Protein AF-A0A660ZSB4-F1 (afdb_monomer)

Radius of gyration: 19.12 Å; Cα contacts (8 Å, |Δi|>4): 53; chains: 1; bounding box: 42×26×50 Å

Solvent-accessible surface area (backbone atoms only — not comparable to full-atom values): 6232 Å² total; per-residue (Å²): 116,67,68,62,57,52,51,50,55,51,50,54,53,48,64,58,41,56,82,56,60,60,57,75,52,47,63,57,65,60,63,50,70,82,49,80,56,70,52,33,76,74,63,33,69,72,50,31,53,54,50,51,52,50,53,50,50,52,51,52,52,53,48,50,50,37,51,54,38,55,73,56,49,59,90,67,44,76,65,90,60,72,87,57,84,69,46,88,58,83,77,60,53,71,64,39,57,80,37,93,77,66,118

Structure (mmCIF, N/CA/C/O backbone):
data_AF-A0A660ZSB4-F1
#
_entry.id   AF-A0A660ZSB4-F1
#
loop_
_atom_site.group_PDB
_atom_site.id
_atom_site.type_symbol
_atom_site.label_atom_id
_atom_site.label_alt_id
_atom_site.label_comp_id
_atom_site.label_asym_id
_atom_site.label_entity_id
_atom_site.label_seq_id
_atom_site.pdbx_PDB_ins_code
_atom_site.Cartn_x
_atom_site.Cartn_y
_atom_site.Cartn_z
_atom_site.occ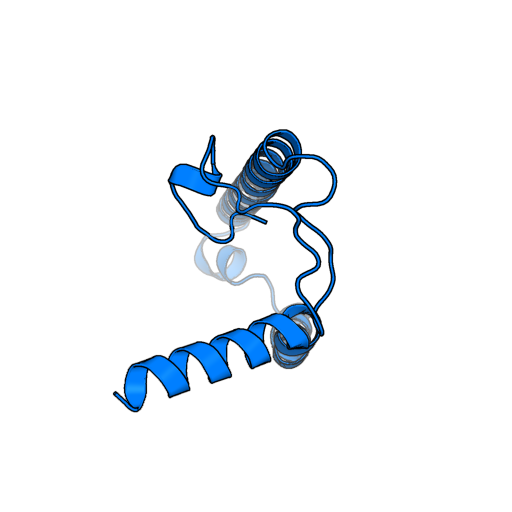upancy
_atom_site.B_iso_or_equiv
_atom_site.auth_seq_id
_atom_site.auth_comp_id
_atom_site.auth_asym_id
_atom_site.auth_atom_id
_atom_site.pdbx_PDB_model_num
ATOM 1 N N . MET A 1 1 ? -1.352 -19.547 26.349 1.00 59.28 1 MET A N 1
ATOM 2 C CA . MET A 1 1 ? -2.072 -18.252 26.340 1.00 59.28 1 MET A CA 1
ATOM 3 C C . MET A 1 1 ? -1.187 -17.053 25.981 1.00 59.28 1 MET A C 1
ATOM 5 O O . MET A 1 1 ? -1.644 -16.250 25.186 1.00 59.28 1 MET A O 1
ATOM 9 N N . LYS A 1 2 ? 0.090 -16.997 26.397 1.00 83.06 2 LYS A N 1
ATOM 10 C CA . LYS A 1 2 ? 1.015 -15.870 26.124 1.00 83.06 2 LYS A CA 1
ATOM 11 C C . LYS A 1 2 ? 1.123 -15.399 24.661 1.00 83.06 2 LYS A C 1
ATOM 13 O O . LYS A 1 2 ? 1.029 -14.211 24.398 1.00 83.06 2 LYS A O 1
ATOM 18 N N . LEU A 1 3 ? 1.227 -16.318 23.694 1.00 89.19 3 LEU A N 1
ATOM 19 C CA . LEU A 1 3 ? 1.470 -15.945 22.290 1.00 89.19 3 LEU A CA 1
ATOM 20 C C . LEU A 1 3 ? 0.347 -15.085 21.675 1.00 89.19 3 LEU A C 1
ATOM 22 O O . LEU A 1 3 ? 0.607 -14.205 20.861 1.00 89.19 3 LEU A O 1
ATOM 26 N N . ARG A 1 4 ? -0.914 -15.343 22.054 1.00 90.50 4 ARG A N 1
ATOM 27 C CA . ARG A 1 4 ? -2.069 -14.593 21.536 1.00 90.50 4 ARG A CA 1
ATOM 28 C C . ARG A 1 4 ? -2.086 -13.168 22.084 1.00 90.50 4 ARG A C 1
ATOM 30 O O . ARG A 1 4 ? -2.371 -12.239 21.341 1.00 90.50 4 ARG A O 1
ATOM 37 N N . GLU A 1 5 ? -1.780 -13.014 23.367 1.00 88.94 5 GLU A N 1
ATOM 38 C CA . GLU A 1 5 ? -1.671 -11.712 24.032 1.00 88.94 5 GLU A CA 1
ATOM 39 C C . GLU A 1 5 ? -0.501 -10.905 23.457 1.00 88.94 5 GLU A C 1
ATOM 4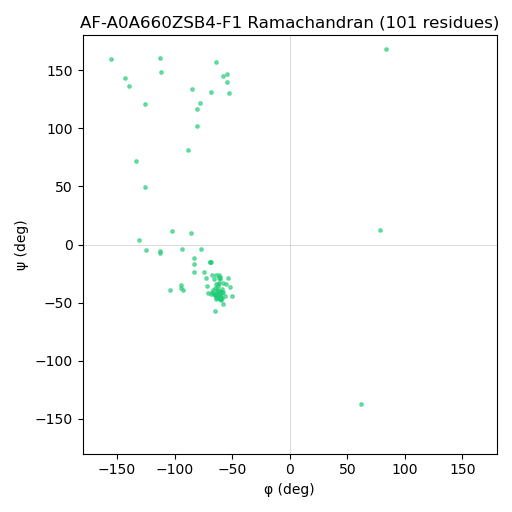1 O O . GLU A 1 5 ? -0.666 -9.727 23.141 1.00 88.94 5 GLU A O 1
ATOM 46 N N . ASP A 1 6 ? 0.643 -11.557 23.226 1.00 91.00 6 ASP A N 1
ATOM 47 C CA . ASP A 1 6 ? 1.821 -10.934 22.620 1.00 91.00 6 ASP A CA 1
ATOM 48 C C . ASP A 1 6 ? 1.542 -10.449 21.191 1.00 91.00 6 ASP A C 1
ATOM 50 O O . ASP A 1 6 ? 1.870 -9.310 20.855 1.00 91.00 6 ASP A O 1
ATOM 54 N N . LEU A 1 7 ? 0.883 -11.268 20.363 1.00 90.69 7 LEU A N 1
ATOM 55 C CA . LEU A 1 7 ? 0.481 -10.881 19.007 1.00 90.69 7 LEU A CA 1
ATOM 56 C C . LEU A 1 7 ? -0.487 -9.692 19.011 1.00 90.69 7 LEU A C 1
ATOM 58 O O . LEU A 1 7 ? -0.305 -8.759 18.229 1.00 90.69 7 LEU A O 1
ATOM 62 N N . SER A 1 8 ? -1.481 -9.688 19.904 1.00 87.56 8 SER A N 1
ATOM 63 C CA . SER A 1 8 ? -2.404 -8.555 20.048 1.00 87.56 8 SER A CA 1
ATOM 64 C C . SER A 1 8 ? -1.662 -7.276 20.442 1.00 87.56 8 SER A C 1
ATOM 66 O O . SER A 1 8 ? -1.839 -6.238 19.806 1.00 87.56 8 SER A O 1
ATOM 68 N N . ARG A 1 9 ? -0.764 -7.356 21.433 1.00 88.69 9 ARG A N 1
ATOM 69 C CA . ARG A 1 9 ? 0.023 -6.211 21.912 1.00 88.69 9 ARG A CA 1
ATOM 70 C C . ARG A 1 9 ? 0.950 -5.650 20.830 1.00 88.69 9 ARG A C 1
ATOM 72 O O . ARG A 1 9 ? 1.069 -4.433 20.691 1.00 88.69 9 ARG A O 1
ATOM 79 N N . GLN A 1 10 ? 1.594 -6.520 20.052 1.00 90.88 10 GLN A N 1
ATOM 80 C CA . GLN A 1 10 ? 2.422 -6.114 18.913 1.00 90.88 10 GLN A CA 1
ATOM 81 C C . GLN A 1 10 ? 1.578 -5.463 17.811 1.00 90.88 10 GLN A C 1
ATOM 83 O O . GLN A 1 10 ? 1.964 -4.421 17.281 1.00 90.88 10 GLN A O 1
ATOM 88 N N . GLY A 1 11 ? 0.407 -6.029 17.509 1.00 87.81 11 GLY A N 1
ATOM 89 C CA . GLY A 1 11 ? -0.534 -5.477 16.536 1.00 87.81 11 GLY A CA 1
ATOM 90 C C . GLY A 1 11 ? -1.021 -4.077 16.911 1.00 87.81 11 GLY A C 1
ATOM 91 O O . GLY A 1 11 ? -0.997 -3.175 16.075 1.00 87.81 11 GLY A O 1
ATOM 92 N N . GLU A 1 12 ? -1.388 -3.854 18.174 1.00 86.06 12 GLU A N 1
ATOM 93 C CA . GLU A 1 12 ? -1.788 -2.531 18.677 1.00 86.06 12 GLU A CA 1
ATOM 94 C C . GLU A 1 12 ? -0.660 -1.501 18.559 1.00 86.06 12 GLU A C 1
ATOM 96 O O . GLU A 1 12 ? -0.884 -0.362 18.133 1.00 86.06 12 GLU A O 1
ATOM 101 N N . TRP A 1 13 ? 0.569 -1.899 18.901 1.00 89.81 13 TRP A N 1
ATOM 102 C CA . TRP A 1 13 ? 1.734 -1.032 18.770 1.00 89.81 13 TRP A CA 1
ATOM 103 C C . TRP A 1 13 ? 2.008 -0.667 17.306 1.00 89.81 13 TRP A C 1
ATOM 105 O O . TRP A 1 13 ? 2.212 0.514 17.001 1.00 89.81 13 TRP A O 1
ATOM 115 N N . LEU A 1 14 ? 1.950 -1.651 16.402 1.00 88.94 14 LEU A N 1
ATOM 116 C CA . LEU A 1 14 ? 2.141 -1.460 14.966 1.00 88.94 14 LEU A CA 1
ATOM 117 C C . LEU A 1 14 ? 1.059 -0.541 14.389 1.00 88.94 14 LEU A C 1
ATOM 119 O O . LEU A 1 14 ? 1.366 0.408 13.670 1.00 88.94 14 LEU A O 1
ATOM 123 N N . PHE A 1 15 ? -0.203 -0.758 14.766 1.00 83.88 15 PHE A N 1
ATOM 124 C CA . PHE A 1 15 ? -1.324 0.065 14.324 1.00 83.88 15 PHE A CA 1
ATOM 125 C C . PHE A 1 15 ? -1.181 1.522 14.778 1.00 83.88 15 PHE A C 1
ATOM 127 O O . PHE A 1 15 ? -1.457 2.446 14.006 1.00 83.88 15 PHE A O 1
ATOM 134 N N . ARG A 1 16 ? -0.707 1.749 16.009 1.00 85.75 16 ARG A N 1
ATOM 135 C CA . ARG A 1 16 ? -0.464 3.093 16.550 1.00 85.75 16 ARG A CA 1
ATOM 136 C C . ARG A 1 16 ? 0.648 3.833 15.801 1.00 85.75 16 ARG A C 1
ATOM 138 O O . ARG A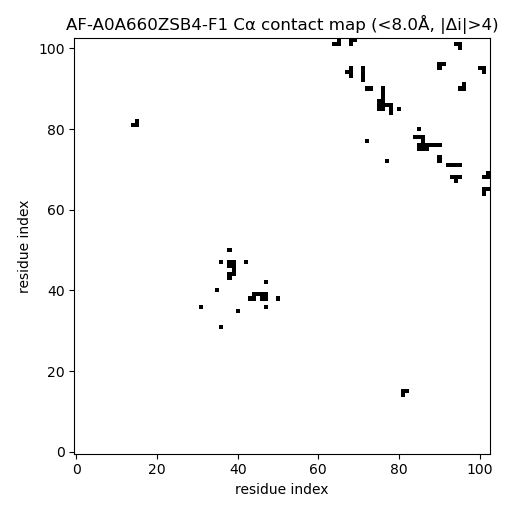 1 16 ? 0.509 5.033 15.579 1.00 85.75 16 ARG A O 1
ATOM 145 N N . HIS A 1 17 ? 1.703 3.134 15.385 1.00 89.81 17 HIS A N 1
ATOM 146 C CA . HIS A 1 17 ? 2.875 3.727 14.725 1.00 89.81 17 HIS A CA 1
ATOM 147 C C . HIS A 1 17 ? 2.901 3.530 13.202 1.00 89.81 17 HIS A C 1
ATOM 149 O O . HIS A 1 17 ? 3.912 3.825 12.564 1.00 89.81 17 HIS A O 1
ATOM 155 N N . ARG A 1 18 ? 1.790 3.081 12.601 1.00 86.25 18 ARG A N 1
ATOM 156 C CA . ARG A 1 18 ? 1.698 2.698 11.180 1.00 86.25 18 ARG A CA 1
ATOM 157 C C . ARG A 1 18 ? 2.178 3.761 10.189 1.00 86.25 18 ARG A C 1
ATOM 159 O O . ARG A 1 18 ? 2.656 3.403 9.125 1.00 86.25 18 ARG A O 1
ATOM 166 N N . SER A 1 19 ? 2.074 5.048 10.529 1.00 87.94 19 SER A N 1
ATOM 167 C CA . SER A 1 19 ? 2.539 6.145 9.666 1.00 87.94 19 SER A CA 1
ATOM 168 C C . SER A 1 19 ? 4.038 6.433 9.793 1.00 87.94 19 SER A C 1
ATOM 170 O O . SER A 1 19 ? 4.623 7.000 8.879 1.00 87.94 19 SER A O 1
ATOM 172 N N . TYR A 1 20 ? 4.661 6.068 10.917 1.00 90.69 20 TYR A N 1
ATOM 173 C CA . TYR A 1 20 ? 6.067 6.370 11.203 1.00 90.69 20 TYR A CA 1
ATOM 174 C C . TYR A 1 20 ? 6.996 5.227 10.809 1.00 90.69 20 TYR A C 1
ATOM 176 O O . TYR A 1 20 ? 8.101 5.470 10.339 1.00 90.69 20 TYR A O 1
ATOM 184 N N . LEU A 1 21 ? 6.549 3.979 10.962 1.00 89.00 21 LEU A N 1
ATOM 185 C CA . LEU A 1 21 ? 7.362 2.808 10.629 1.00 89.00 21 LEU A CA 1
ATOM 186 C C . LEU A 1 21 ? 7.821 2.773 9.163 1.00 89.00 21 LEU A C 1
ATOM 188 O O . LEU A 1 21 ? 9.001 2.505 8.940 1.00 89.00 21 LEU A O 1
ATOM 192 N N . PRO A 1 22 ? 6.980 3.119 8.167 1.00 89.56 22 PRO A N 1
ATOM 193 C CA . PRO A 1 22 ? 7.433 3.204 6.783 1.00 89.56 22 PRO A CA 1
ATOM 194 C C . PRO A 1 22 ? 8.526 4.257 6.555 1.00 89.56 22 PRO A C 1
ATOM 196 O O . PRO A 1 22 ? 9.331 4.098 5.645 1.00 89.56 22 PRO A O 1
ATOM 199 N N . LEU A 1 23 ? 8.610 5.309 7.381 1.00 92.94 23 LEU A N 1
ATOM 200 C CA . LEU A 1 23 ? 9.624 6.361 7.222 1.00 92.94 23 LEU A CA 1
ATOM 201 C C . LEU A 1 23 ? 11.042 5.853 7.495 1.00 92.94 23 LEU A C 1
ATOM 203 O O . LEU A 1 23 ? 11.991 6.376 6.921 1.00 92.94 23 LEU A O 1
ATOM 207 N N . ILE A 1 24 ? 11.194 4.807 8.313 1.00 93.62 24 ILE A N 1
ATOM 208 C CA . ILE A 1 24 ? 12.493 4.152 8.536 1.00 93.62 24 ILE A CA 1
ATOM 209 C C . ILE A 1 24 ? 13.035 3.568 7.223 1.00 93.62 24 ILE A C 1
ATOM 211 O O . ILE A 1 24 ? 14.245 3.509 7.027 1.00 93.62 24 ILE A O 1
ATOM 215 N N . LEU A 1 25 ? 12.147 3.182 6.302 1.00 91.25 25 LEU A N 1
ATOM 216 C CA . LEU A 1 25 ? 12.515 2.642 4.995 1.00 91.25 25 LEU A CA 1
ATOM 217 C C . LEU A 1 25 ? 12.814 3.732 3.960 1.00 91.25 25 LEU A C 1
ATOM 219 O O . LEU A 1 25 ? 13.361 3.407 2.914 1.00 91.25 25 LEU A O 1
ATOM 223 N N . LEU A 1 26 ? 12.507 5.005 4.236 1.00 92.56 26 LEU A N 1
ATOM 224 C CA . LEU A 1 26 ? 12.669 6.123 3.297 1.00 92.56 26 LEU A CA 1
ATOM 225 C C . LEU A 1 26 ? 14.091 6.290 2.716 1.00 92.56 26 LEU A C 1
ATOM 227 O O . LEU A 1 26 ? 14.199 6.653 1.544 1.00 92.56 26 LEU A O 1
ATOM 231 N N . PRO A 1 27 ? 15.191 6.005 3.443 1.00 93.75 27 PRO A N 1
ATOM 232 C CA . PRO A 1 27 ? 16.531 6.080 2.862 1.00 93.75 27 PRO A CA 1
ATOM 233 C C . PRO A 1 27 ? 16.744 5.139 1.669 1.00 93.75 27 PRO A C 1
ATOM 235 O O . PRO A 1 27 ? 17.536 5.459 0.788 1.00 93.75 27 PRO A O 1
ATOM 238 N N . VAL A 1 28 ? 16.029 4.008 1.606 1.00 90.75 28 VAL A N 1
ATOM 239 C CA . VAL A 1 28 ? 16.166 3.008 0.534 1.00 90.75 28 VAL A CA 1
ATOM 240 C C . VAL A 1 28 ? 15.744 3.563 -0.835 1.00 90.75 28 VAL A C 1
ATOM 242 O O . VAL A 1 28 ? 16.585 3.580 -1.736 1.00 90.75 28 VAL A O 1
ATOM 245 N N . PRO A 1 29 ? 14.507 4.067 -1.036 1.00 87.75 29 PRO A N 1
ATOM 246 C CA . PRO A 1 29 ? 14.127 4.668 -2.309 1.00 87.75 29 PRO A CA 1
ATOM 247 C C . PRO A 1 29 ? 14.942 5.926 -2.620 1.00 87.75 29 PRO A C 1
ATOM 249 O O . PRO A 1 29 ? 15.273 6.135 -3.780 1.00 87.75 29 PRO A O 1
ATOM 252 N N . ILE A 1 30 ? 15.337 6.725 -1.617 1.00 91.00 30 ILE A N 1
ATOM 253 C CA . ILE A 1 30 ? 16.197 7.902 -1.839 1.00 91.00 30 ILE A CA 1
ATOM 254 C C . ILE A 1 30 ? 17.558 7.489 -2.412 1.00 91.00 30 ILE A C 1
ATOM 256 O O . ILE A 1 30 ? 18.031 8.096 -3.371 1.00 91.00 30 ILE A O 1
ATOM 260 N N . ALA A 1 31 ? 18.187 6.456 -1.846 1.00 90.00 31 ALA A N 1
ATOM 261 C CA . ALA A 1 31 ? 19.452 5.934 -2.353 1.00 90.00 31 ALA A CA 1
ATOM 262 C C . ALA A 1 31 ? 19.310 5.389 -3.784 1.00 90.00 31 ALA A C 1
ATOM 264 O O . ALA A 1 31 ? 20.217 5.559 -4.596 1.00 90.00 31 ALA A O 1
ATOM 265 N N . SER A 1 32 ? 18.151 4.806 -4.104 1.00 85.88 32 SER A N 1
ATOM 266 C CA . SER A 1 32 ? 17.846 4.269 -5.431 1.00 85.88 32 SER A CA 1
ATOM 267 C C . SER A 1 32 ? 17.685 5.333 -6.524 1.00 85.88 32 SER A C 1
ATOM 269 O O . SER A 1 32 ? 17.737 4.968 -7.691 1.00 85.88 32 SER A O 1
ATOM 271 N N . LEU A 1 33 ? 17.516 6.622 -6.197 1.00 85.31 33 LEU A N 1
ATOM 272 C CA . LEU A 1 33 ? 17.344 7.690 -7.201 1.00 85.31 33 LEU A CA 1
ATOM 273 C C . LEU A 1 33 ? 18.609 7.983 -8.023 1.00 85.31 33 LEU A C 1
ATOM 275 O O . LEU A 1 33 ? 18.537 8.696 -9.020 1.00 85.31 33 LEU A O 1
ATOM 279 N N . ARG A 1 34 ? 19.779 7.507 -7.580 1.00 84.69 34 ARG A N 1
ATOM 280 C CA . ARG A 1 34 ? 21.064 7.752 -8.259 1.00 84.69 34 ARG A CA 1
ATOM 281 C C . ARG A 1 34 ? 21.343 6.791 -9.410 1.00 84.69 34 ARG A C 1
ATOM 283 O O . ARG A 1 34 ? 22.225 7.070 -10.213 1.00 84.69 34 ARG A O 1
ATOM 290 N N . GLU A 1 35 ? 20.625 5.678 -9.459 1.00 80.19 35 GLU A N 1
ATOM 291 C CA . GLU A 1 35 ? 20.811 4.616 -10.441 1.00 80.19 35 GLU A CA 1
ATOM 292 C C . GLU A 1 35 ? 19.598 4.570 -11.377 1.00 80.19 35 GLU A C 1
ATOM 294 O O . GLU A 1 35 ? 18.481 4.857 -10.931 1.00 80.19 35 GLU A O 1
ATOM 299 N N . PRO A 1 36 ? 19.778 4.186 -12.654 1.00 73.12 36 PRO A N 1
ATOM 300 C CA . PRO A 1 36 ? 18.643 3.889 -13.514 1.00 73.12 36 PRO A CA 1
ATOM 301 C C . PRO A 1 36 ? 17.799 2.770 -12.882 1.00 73.12 36 PRO A C 1
ATOM 303 O O . PRO A 1 36 ? 18.359 1.858 -12.250 1.00 73.12 36 PRO A O 1
ATOM 306 N N . PRO A 1 37 ? 16.463 2.803 -13.026 1.00 78.81 37 PRO A N 1
ATOM 307 C CA . PRO A 1 37 ? 15.592 1.817 -12.410 1.00 78.81 37 PRO A CA 1
ATOM 308 C C . PRO A 1 37 ? 15.998 0.393 -12.789 1.00 78.81 37 PRO A C 1
ATOM 310 O O . PRO A 1 37 ? 16.352 0.090 -13.929 1.00 78.81 37 PRO A O 1
ATOM 313 N N . PHE A 1 38 ? 15.939 -0.516 -11.813 1.00 80.56 38 PHE A N 1
ATOM 314 C CA . PHE A 1 38 ? 16.389 -1.902 -11.981 1.00 80.56 38 PHE A CA 1
ATOM 315 C C . PHE A 1 38 ? 15.774 -2.587 -13.214 1.00 80.56 38 PHE A C 1
ATOM 317 O O . PHE A 1 38 ? 16.448 -3.353 -13.902 1.00 80.56 38 PHE A O 1
ATOM 324 N N . VAL A 1 39 ? 14.504 -2.284 -13.501 1.00 78.00 39 VAL A N 1
ATOM 325 C CA . VAL A 1 39 ? 13.765 -2.836 -14.643 1.00 78.00 39 VAL A CA 1
ATOM 326 C C . VAL A 1 39 ? 14.320 -2.316 -15.969 1.00 78.00 39 VAL A C 1
ATOM 328 O O . VAL A 1 39 ? 14.529 -3.118 -16.877 1.00 78.00 39 VAL A O 1
ATOM 331 N N . GLU A 1 40 ? 14.630 -1.022 -16.066 1.00 82.00 40 GLU A N 1
ATOM 332 C CA . GLU A 1 40 ? 15.283 -0.441 -17.243 1.00 82.00 40 GLU A CA 1
ATOM 333 C C . GLU A 1 40 ? 16.638 -1.108 -17.488 1.00 82.00 40 GLU A C 1
ATOM 335 O O . GLU A 1 40 ? 16.923 -1.575 -18.592 1.00 82.00 40 GLU A O 1
ATOM 340 N N . ARG A 1 41 ? 17.447 -1.235 -16.429 1.00 77.69 41 ARG A N 1
ATOM 341 C CA . ARG A 1 41 ? 18.793 -1.816 -16.505 1.00 77.69 41 ARG A CA 1
ATOM 342 C C . ARG A 1 41 ? 18.792 -3.277 -16.965 1.00 77.69 41 ARG A C 1
ATOM 344 O O . ARG A 1 41 ? 19.753 -3.705 -17.599 1.00 77.69 41 ARG A O 1
ATOM 351 N N . LEU A 1 42 ? 17.759 -4.050 -16.623 1.00 81.81 42 LEU A N 1
ATOM 352 C CA . LEU A 1 42 ? 17.690 -5.484 -16.920 1.00 81.81 42 LEU A CA 1
ATOM 353 C C . LEU A 1 42 ? 16.947 -5.803 -18.225 1.00 81.81 42 LEU A C 1
ATOM 355 O O . LEU A 1 42 ? 17.327 -6.737 -18.927 1.00 81.81 42 LEU A O 1
ATOM 359 N N . LEU A 1 43 ? 15.876 -5.067 -18.529 1.00 82.88 43 LEU A N 1
ATOM 360 C CA . LEU A 1 43 ? 14.903 -5.417 -19.574 1.00 82.88 43 LEU A CA 1
ATOM 361 C C . LEU A 1 43 ? 14.697 -4.302 -20.616 1.00 82.88 43 LEU A C 1
ATOM 363 O O . LEU A 1 43 ? 13.995 -4.511 -21.607 1.00 82.88 43 LEU A O 1
ATOM 367 N N . GLY A 1 44 ? 15.318 -3.137 -20.420 1.00 85.00 44 GLY A N 1
ATOM 368 C CA . GLY A 1 44 ? 15.230 -1.979 -21.305 1.00 85.00 44 GLY A CA 1
ATOM 369 C C . GLY A 1 44 ? 14.002 -1.091 -21.072 1.00 85.00 44 GLY A C 1
ATOM 370 O O . GLY A 1 44 ? 13.029 -1.461 -20.412 1.00 85.00 44 GLY A O 1
ATOM 371 N N . VAL A 1 45 ? 14.035 0.094 -21.688 1.00 80.62 45 VAL A N 1
ATOM 372 C CA . VAL A 1 45 ? 13.063 1.195 -21.503 1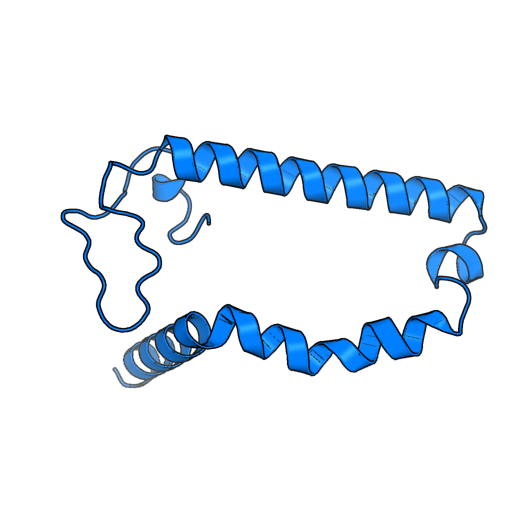.00 80.62 45 VAL A CA 1
ATOM 373 C C . VAL A 1 45 ? 11.611 0.795 -21.817 1.00 80.62 45 VAL A C 1
ATOM 375 O O . VAL A 1 45 ? 10.663 1.290 -21.211 1.00 80.62 45 VAL A O 1
ATOM 378 N N . GLY A 1 46 ? 11.395 -0.111 -22.778 1.00 82.88 46 GLY A N 1
ATOM 379 C CA . GLY A 1 46 ? 10.047 -0.574 -23.132 1.00 82.88 46 GLY A CA 1
ATOM 380 C C . GLY A 1 46 ? 9.385 -1.401 -22.024 1.00 82.88 46 GLY A C 1
ATOM 381 O O . GLY A 1 46 ? 8.202 -1.219 -21.738 1.00 82.88 46 GLY A O 1
ATOM 382 N N . ALA A 1 47 ? 10.155 -2.281 -21.379 1.00 85.44 47 ALA A N 1
ATOM 383 C CA . ALA A 1 47 ? 9.678 -3.115 -20.281 1.00 85.44 47 ALA A CA 1
ATOM 384 C C . ALA A 1 47 ? 9.444 -2.296 -19.005 1.00 85.44 47 ALA A C 1
ATOM 386 O O . ALA A 1 47 ? 8.477 -2.543 -18.287 1.00 85.44 47 ALA A O 1
ATOM 387 N N . GLU A 1 48 ? 10.280 -1.286 -18.762 1.00 87.06 48 GLU A N 1
ATOM 388 C CA . GLU A 1 48 ? 10.104 -0.330 -17.670 1.00 87.06 48 GLU A CA 1
ATOM 389 C C . GLU A 1 48 ? 8.758 0.396 -17.755 1.00 87.06 48 GLU A C 1
ATOM 391 O O . GLU A 1 48 ? 7.986 0.347 -16.802 1.00 87.06 48 GLU A O 1
ATOM 396 N N . ARG A 1 49 ? 8.408 0.972 -18.913 1.00 87.50 49 ARG A N 1
ATOM 397 C CA . ARG A 1 49 ? 7.103 1.637 -19.098 1.00 87.50 49 ARG A CA 1
ATOM 398 C C . ARG A 1 49 ? 5.927 0.697 -18.840 1.00 87.50 49 ARG A C 1
ATOM 400 O O . ARG A 1 49 ? 4.932 1.092 -18.238 1.00 87.50 49 ARG A O 1
ATOM 407 N N . GLY A 1 50 ? 6.029 -0.553 -19.295 1.00 91.81 50 GLY A N 1
ATOM 408 C CA . GLY A 1 50 ? 5.016 -1.574 -19.017 1.00 91.81 50 GLY A CA 1
ATOM 409 C C . GLY A 1 50 ? 4.886 -1.855 -17.518 1.00 91.81 50 GLY A C 1
ATOM 410 O O . GLY A 1 50 ? 3.776 -1.911 -16.990 1.00 91.81 50 GLY A O 1
ATOM 411 N N . TYR A 1 51 ? 6.016 -1.971 -16.822 1.00 90.88 51 TYR A N 1
ATOM 412 C CA . TYR A 1 51 ? 6.064 -2.156 -15.376 1.00 90.88 51 TYR A CA 1
ATOM 413 C C . TYR A 1 51 ? 5.465 -0.962 -14.615 1.00 90.88 51 TYR A C 1
ATOM 415 O O . TYR A 1 51 ? 4.642 -1.159 -13.721 1.00 90.88 51 TYR A O 1
ATOM 423 N N . GLU A 1 52 ? 5.793 0.272 -15.004 1.00 91.31 52 GLU A N 1
ATOM 424 C CA . GLU A 1 52 ? 5.213 1.489 -14.425 1.00 91.31 52 GLU A CA 1
ATOM 425 C C . GLU A 1 52 ? 3.689 1.523 -14.575 1.00 91.31 52 GLU A C 1
ATOM 427 O O . GLU A 1 52 ? 2.976 1.777 -13.601 1.00 91.31 52 GLU A O 1
ATOM 432 N N . LEU A 1 53 ? 3.169 1.204 -15.765 1.00 94.88 53 LEU A N 1
ATOM 433 C CA . LEU A 1 53 ? 1.727 1.140 -16.011 1.00 94.88 53 LEU A CA 1
ATOM 434 C C . LEU A 1 53 ? 1.036 0.095 -15.128 1.00 94.88 53 LEU A C 1
ATOM 436 O O . LEU A 1 53 ? -0.045 0.359 -14.599 1.00 94.88 53 LEU A O 1
ATOM 440 N N . VAL A 1 54 ? 1.662 -1.067 -14.920 1.00 95.75 54 VAL A N 1
ATOM 441 C CA . VAL A 1 54 ? 1.148 -2.095 -14.002 1.00 95.75 54 VAL A CA 1
ATOM 442 C C . VAL A 1 54 ? 1.136 -1.581 -12.559 1.00 95.75 54 VAL A C 1
ATOM 444 O O . VAL A 1 54 ? 0.120 -1.716 -11.877 1.00 95.75 54 VAL A O 1
ATOM 447 N N . CYS A 1 55 ? 2.207 -0.933 -12.096 1.00 95.12 55 CYS A N 1
ATOM 448 C CA . CYS A 1 55 ? 2.267 -0.325 -10.762 1.00 95.12 55 CYS A CA 1
ATOM 449 C C . CYS A 1 55 ? 1.184 0.748 -10.558 1.00 95.12 55 CYS A C 1
ATOM 451 O O . CYS A 1 55 ? 0.546 0.805 -9.500 1.00 95.12 55 CYS A O 1
ATOM 453 N N . ILE A 1 56 ? 0.932 1.574 -11.576 1.00 96.69 56 ILE A N 1
ATOM 454 C CA . ILE A 1 56 ? -0.144 2.571 -11.570 1.00 96.69 56 ILE A CA 1
ATOM 455 C C . ILE A 1 56 ? -1.510 1.880 -11.486 1.00 96.69 56 ILE A C 1
ATOM 457 O O . ILE A 1 56 ? -2.334 2.255 -10.649 1.00 96.69 56 ILE A O 1
ATOM 461 N N . ALA A 1 57 ? -1.747 0.841 -12.290 1.00 97.75 57 ALA A N 1
ATOM 462 C CA . ALA A 1 57 ? -2.996 0.085 -12.264 1.00 97.75 57 ALA A CA 1
ATOM 463 C C . ALA A 1 57 ? -3.253 -0.558 -10.891 1.00 97.75 57 ALA A C 1
ATOM 465 O O . ALA A 1 57 ? -4.358 -0.449 -10.359 1.00 97.75 57 ALA A O 1
ATOM 466 N N . ILE A 1 58 ? -2.226 -1.154 -10.273 1.00 97.44 58 ILE A N 1
ATOM 467 C CA . ILE A 1 58 ? -2.297 -1.702 -8.908 1.00 97.44 58 ILE A CA 1
ATOM 468 C C . ILE A 1 58 ? -2.637 -0.598 -7.897 1.00 97.44 58 ILE A C 1
ATOM 470 O O . ILE A 1 58 ? -3.479 -0.800 -7.021 1.00 97.44 58 ILE A O 1
ATOM 474 N N . SER A 1 59 ? -2.033 0.585 -8.036 1.00 96.69 59 SER A N 1
ATOM 475 C CA . SER A 1 59 ? -2.290 1.725 -7.146 1.00 96.69 59 SER A CA 1
ATOM 476 C C . SER A 1 59 ? -3.741 2.211 -7.242 1.00 96.69 59 SER A C 1
ATOM 478 O O . SER A 1 59 ? -4.396 2.413 -6.217 1.00 96.69 59 SER A O 1
ATOM 480 N N . PHE A 1 60 ? -4.282 2.338 -8.458 1.00 97.69 60 PHE A N 1
ATOM 481 C CA . PHE A 1 60 ? -5.688 2.698 -8.667 1.00 97.69 60 PHE A CA 1
ATOM 482 C C . PHE A 1 60 ? -6.647 1.610 -8.192 1.00 97.69 60 PHE A C 1
ATOM 484 O O . PHE A 1 60 ? -7.672 1.921 -7.589 1.00 97.69 60 PHE A O 1
ATOM 491 N N . PHE A 1 61 ? -6.311 0.339 -8.403 1.00 96.75 61 PHE A N 1
ATOM 492 C CA . PHE A 1 61 ? -7.101 -0.767 -7.877 1.00 96.75 61 PHE A CA 1
ATOM 493 C C . PHE A 1 61 ? -7.181 -0.716 -6.343 1.00 96.75 61 PHE A C 1
ATOM 495 O O . PHE A 1 61 ? -8.272 -0.789 -5.778 1.00 96.75 61 PHE A O 1
ATOM 502 N N . GLY A 1 62 ? -6.053 -0.485 -5.663 1.00 93.94 62 GLY A N 1
ATOM 503 C CA . GLY A 1 62 ? -6.024 -0.273 -4.214 1.00 93.94 62 GLY A CA 1
ATOM 504 C C . GLY A 1 62 ? -6.875 0.922 -3.764 1.00 93.94 62 GLY A C 1
ATOM 505 O O . GLY A 1 62 ? -7.574 0.840 -2.752 1.00 93.94 62 GLY A O 1
ATOM 506 N N . LEU A 1 63 ? -6.889 2.011 -4.540 1.00 94.56 63 LEU A N 1
ATOM 507 C CA . LEU A 1 63 ? -7.754 3.163 -4.278 1.00 94.56 63 LEU A CA 1
ATOM 508 C C . LEU A 1 63 ? -9.244 2.809 -4.402 1.00 94.56 63 LEU A C 1
ATOM 510 O O . LEU A 1 63 ? -10.028 3.204 -3.542 1.00 94.56 63 LEU A O 1
ATOM 514 N N . VAL A 1 64 ? -9.637 2.034 -5.417 1.00 94.25 64 VAL A N 1
ATOM 515 C CA . VAL A 1 64 ? -11.022 1.556 -5.573 1.00 94.25 64 VAL A CA 1
ATOM 516 C C . VAL A 1 64 ? -11.436 0.705 -4.374 1.00 94.25 64 VAL A C 1
ATOM 518 O O . VAL A 1 64 ? -12.487 0.959 -3.785 1.00 94.25 64 VAL A O 1
ATOM 521 N N . VAL A 1 65 ? -10.590 -0.240 -3.948 1.00 91.62 65 VAL A N 1
ATOM 522 C CA . VAL A 1 65 ? -10.836 -1.054 -2.745 1.00 91.62 65 VAL A CA 1
ATOM 523 C C . VAL A 1 65 ? -11.046 -0.162 -1.519 1.00 91.62 65 VAL A C 1
ATOM 525 O O . VAL A 1 65 ? -12.005 -0.359 -0.769 1.00 91.62 65 VAL A O 1
ATOM 528 N N . ARG A 1 66 ? -10.209 0.869 -1.348 1.00 90.38 66 ARG A N 1
ATOM 529 C CA . ARG A 1 66 ? -10.332 1.841 -0.255 1.00 90.38 66 ARG A CA 1
ATOM 530 C C . ARG A 1 66 ? -11.658 2.603 -0.312 1.00 90.38 66 ARG A C 1
ATOM 532 O O . ARG A 1 66 ? -12.315 2.745 0.716 1.00 90.38 66 ARG A O 1
ATOM 539 N N . CYS A 1 67 ? -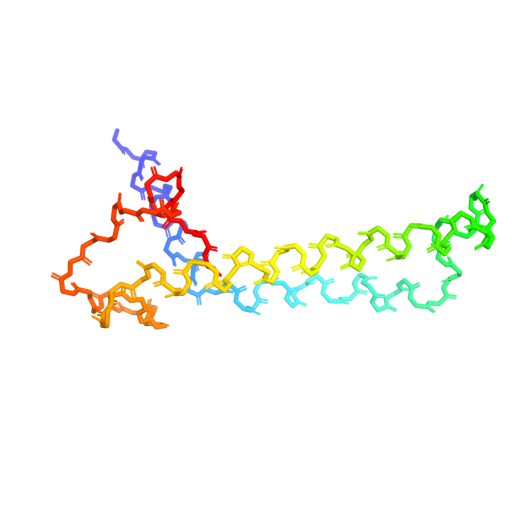12.078 3.062 -1.491 1.00 90.38 67 CYS A N 1
ATOM 540 C CA . CYS A 1 67 ? -13.369 3.727 -1.674 1.00 90.38 67 CYS A CA 1
ATOM 541 C C . CYS A 1 67 ? -14.537 2.802 -1.305 1.00 90.38 67 CYS A C 1
ATOM 543 O O . CYS A 1 67 ? -15.438 3.211 -0.572 1.00 90.38 67 CYS A O 1
ATOM 545 N N . CYS A 1 68 ? -14.504 1.542 -1.745 1.00 88.81 68 CYS A N 1
ATOM 546 C CA . CYS A 1 68 ? -15.527 0.559 -1.400 1.00 88.81 68 CYS A CA 1
ATOM 547 C C . CYS A 1 68 ? -15.565 0.262 0.106 1.00 88.81 68 CYS A C 1
ATOM 549 O O . CYS A 1 68 ? -16.653 0.114 0.665 1.00 88.81 68 CYS A O 1
ATOM 551 N N . ALA A 1 69 ? -14.408 0.198 0.771 1.00 88.69 69 ALA A N 1
ATOM 552 C CA . ALA A 1 69 ? -14.326 -0.019 2.211 1.00 88.69 69 ALA A CA 1
ATOM 553 C C . ALA A 1 69 ? -14.930 1.156 2.997 1.00 88.69 69 ALA A C 1
ATOM 555 O O . ALA A 1 69 ? -15.730 0.930 3.900 1.00 88.69 69 ALA A O 1
ATOM 556 N N . ILE A 1 70 ? -14.637 2.402 2.606 1.00 85.75 70 ILE A N 1
ATOM 557 C CA . ILE A 1 70 ? -15.251 3.598 3.211 1.00 85.75 70 ILE A CA 1
ATOM 558 C C . ILE A 1 70 ? -16.767 3.602 2.991 1.00 85.75 70 ILE A C 1
ATOM 560 O O . ILE A 1 70 ? -17.511 3.871 3.927 1.00 85.75 70 ILE A O 1
ATOM 564 N N . GLY A 1 71 ? -17.232 3.265 1.7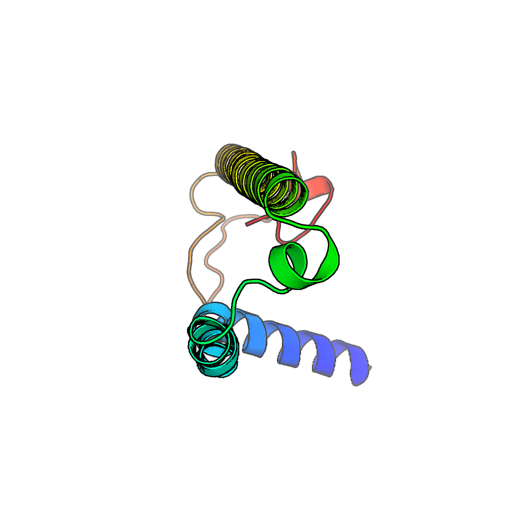84 1.00 84.44 71 GLY A N 1
ATOM 565 C CA . GLY A 1 71 ? -18.662 3.233 1.464 1.00 84.44 71 GLY A CA 1
ATOM 566 C C . GLY A 1 71 ? -19.462 2.187 2.252 1.00 84.44 71 GLY A C 1
ATOM 567 O O . GLY A 1 71 ? -20.651 2.379 2.479 1.00 84.44 71 GLY A O 1
ATOM 568 N N . HIS A 1 72 ? -18.819 1.103 2.698 1.00 83.62 72 HIS A N 1
ATOM 569 C CA . HIS A 1 72 ? -19.443 0.070 3.533 1.00 83.62 72 HIS A CA 1
ATOM 570 C C . HIS A 1 72 ? -19.248 0.288 5.037 1.00 83.62 72 HIS A C 1
ATOM 572 O O . HIS A 1 72 ? -19.783 -0.492 5.823 1.00 83.62 72 HIS A O 1
ATOM 578 N N . ALA A 1 73 ? -18.489 1.304 5.455 1.00 78.38 73 ALA A N 1
ATOM 579 C CA . ALA A 1 73 ? -18.329 1.632 6.862 1.00 78.38 73 ALA A CA 1
ATOM 580 C C . ALA A 1 73 ? -19.552 2.445 7.347 1.00 78.38 73 ALA A C 1
ATOM 582 O O . ALA A 1 73 ? -19.759 3.567 6.882 1.00 78.38 73 ALA A O 1
ATOM 583 N N . PRO A 1 74 ? -20.360 1.932 8.295 1.00 69.81 74 PRO A N 1
ATOM 584 C CA . PRO A 1 74 ? -21.398 2.699 8.971 1.00 69.81 74 PRO A CA 1
ATOM 585 C C . PRO A 1 74 ? -20.831 3.972 9.601 1.00 69.81 74 PRO A C 1
ATOM 587 O O . PRO A 1 74 ? -19.702 3.991 10.111 1.00 69.81 74 PRO A O 1
ATOM 590 N N . ALA A 1 75 ? -21.640 5.029 9.623 1.00 68.88 75 ALA A N 1
ATOM 591 C CA . ALA A 1 75 ? -21.271 6.293 10.246 1.00 68.88 75 ALA A CA 1
ATOM 592 C C . ALA A 1 75 ? -20.798 6.080 11.700 1.00 68.88 75 ALA A C 1
ATOM 594 O O . ALA A 1 75 ? -21.448 5.393 12.484 1.00 68.88 75 ALA A O 1
ATOM 595 N N . GLY A 1 76 ? -19.644 6.655 12.052 1.00 67.25 76 GLY A N 1
ATOM 596 C CA . GLY A 1 76 ? -19.104 6.600 13.418 1.00 67.25 76 GLY A CA 1
ATOM 597 C C . GLY A 1 76 ? -18.411 5.290 13.824 1.00 67.25 76 GLY A C 1
ATOM 598 O O . GLY A 1 76 ? -18.145 5.101 15.005 1.00 67.25 76 GLY A O 1
ATOM 599 N N . THR A 1 77 ? -18.102 4.382 12.889 1.00 68.00 77 THR A N 1
ATOM 600 C CA . THR A 1 77 ? -17.460 3.077 13.204 1.00 68.00 77 THR A CA 1
ATOM 601 C C . THR A 1 77 ? -16.028 2.924 12.683 1.00 68.00 77 THR A C 1
ATOM 603 O O . THR A 1 77 ? -15.351 1.955 13.008 1.00 68.00 77 THR A O 1
ATOM 606 N N . SER A 1 78 ? -15.538 3.880 11.889 1.00 63.16 78 SER A N 1
ATOM 607 C CA . SER A 1 78 ? -14.198 3.845 11.284 1.00 63.16 78 SER A CA 1
ATOM 608 C C . SER A 1 78 ? -13.397 5.108 11.617 1.00 63.16 78 SER A C 1
ATOM 610 O O . SER A 1 78 ? -12.853 5.784 10.738 1.00 63.16 78 SER A O 1
ATOM 612 N N . GLY A 1 79 ? -13.355 5.461 12.904 1.00 67.88 79 GLY A N 1
ATOM 613 C CA . GLY A 1 79 ? -12.552 6.574 13.404 1.00 67.88 79 GLY A CA 1
ATOM 614 C C . GLY A 1 79 ? -11.046 6.347 13.218 1.00 67.88 79 GLY A C 1
ATOM 615 O O . GLY A 1 79 ? -10.563 5.222 13.123 1.00 67.88 79 GLY A O 1
ATOM 616 N N . ARG A 1 80 ? -10.263 7.432 13.195 1.00 69.81 80 ARG A N 1
ATOM 617 C CA . ARG A 1 80 ? -8.787 7.372 13.097 1.00 69.81 80 ARG A CA 1
ATOM 618 C C . ARG A 1 80 ? -8.106 7.213 14.463 1.00 69.81 80 ARG A C 1
ATOM 620 O O . ARG A 1 80 ? -6.884 7.347 14.551 1.00 69.81 80 ARG A O 1
ATOM 627 N N . ASN A 1 81 ? -8.883 6.953 15.511 1.00 74.19 81 ASN A N 1
ATOM 628 C CA . ASN A 1 81 ? -8.413 6.934 16.887 1.00 74.19 81 ASN A CA 1
ATOM 629 C C . ASN A 1 81 ? -7.472 5.741 17.128 1.00 74.19 81 ASN A C 1
ATOM 631 O O . ASN A 1 81 ? -7.752 4.605 16.758 1.00 74.19 81 ASN A O 1
ATOM 635 N N . THR A 1 82 ? -6.315 6.006 17.737 1.00 66.75 82 THR A N 1
ATOM 636 C CA . THR A 1 82 ? -5.267 5.002 18.025 1.00 66.75 82 THR A CA 1
ATOM 637 C C . THR A 1 82 ? -5.076 4.734 19.519 1.00 66.75 82 THR A C 1
ATOM 639 O O . THR A 1 82 ? -4.281 3.869 19.899 1.00 66.75 82 THR A O 1
ATOM 642 N N . LYS A 1 83 ? -5.774 5.495 20.371 1.00 67.12 83 LYS A N 1
ATOM 643 C CA . LYS A 1 83 ? -5.715 5.391 21.838 1.00 67.12 83 LYS A CA 1
ATOM 644 C C . LYS A 1 83 ? -6.943 4.690 22.422 1.00 67.12 83 LYS A C 1
ATOM 646 O O . LYS A 1 83 ? -6.779 3.872 23.317 1.00 67.12 83 LYS A O 1
ATOM 651 N N . GLN A 1 84 ? -8.130 4.961 21.882 1.00 67.31 84 GLN A N 1
ATOM 652 C CA . GLN A 1 84 ? -9.376 4.256 22.182 1.00 67.31 84 GLN A CA 1
ATOM 653 C C . GLN A 1 84 ? -10.161 4.054 20.888 1.00 67.31 84 GLN A C 1
ATOM 655 O O . GLN A 1 84 ? -10.230 4.958 20.058 1.00 67.31 84 GLN A O 1
ATOM 660 N N . GLN A 1 85 ? -10.715 2.858 20.703 1.00 65.94 85 GLN A N 1
ATOM 661 C CA . GLN A 1 85 ? -11.615 2.573 19.591 1.00 65.94 85 GLN A CA 1
ATOM 662 C C . GLN A 1 85 ? -13.001 3.098 19.969 1.00 65.94 85 GLN A C 1
ATOM 664 O O . GLN A 1 85 ? -13.702 2.500 20.780 1.00 65.94 85 GLN A O 1
ATOM 669 N N . GLU A 1 86 ? -13.372 4.249 19.419 1.00 63.62 86 GLU A N 1
ATOM 670 C CA . GLU A 1 86 ? -14.719 4.803 19.547 1.00 63.62 86 GLU A CA 1
ATOM 671 C C . GLU A 1 86 ? -15.564 4.249 18.400 1.00 63.62 86 GLU A C 1
ATOM 673 O O . GLU A 1 86 ? -15.692 4.869 17.347 1.00 63.62 86 GLU A O 1
ATOM 678 N N . THR A 1 87 ? -16.063 3.024 18.562 1.00 62.62 87 THR A N 1
ATOM 679 C CA . THR A 1 87 ? -16.934 2.383 17.571 1.00 62.62 87 THR A CA 1
ATOM 680 C C . THR A 1 87 ? -18.216 1.925 18.240 1.00 62.62 87 THR A C 1
ATOM 682 O O . THR A 1 87 ? -18.170 1.100 19.150 1.00 62.62 87 THR A O 1
ATOM 685 N N . ALA A 1 88 ? -19.361 2.427 17.774 1.00 64.62 88 ALA A N 1
ATOM 686 C CA . ALA A 1 88 ? -20.667 2.022 18.297 1.00 64.62 88 ALA A CA 1
ATOM 687 C C . ALA A 1 88 ? -20.994 0.540 18.009 1.00 64.62 88 ALA A C 1
ATOM 689 O O . ALA A 1 88 ? -21.701 -0.096 18.785 1.00 64.62 88 ALA A O 1
ATOM 690 N N . ALA A 1 89 ? -20.470 -0.013 16.908 1.00 70.94 89 ALA A N 1
ATOM 691 C CA . ALA A 1 89 ? -20.635 -1.408 16.504 1.00 70.94 89 ALA A CA 1
ATOM 692 C C . ALA A 1 89 ? -19.477 -1.866 15.598 1.00 70.94 89 ALA A C 1
ATOM 694 O O . ALA A 1 89 ? -18.784 -1.039 15.001 1.00 70.94 89 ALA A O 1
ATOM 695 N N . LEU A 1 90 ? -19.275 -3.185 15.494 1.00 75.62 90 LEU A N 1
ATOM 696 C CA . LEU A 1 90 ? -18.272 -3.790 14.615 1.00 75.62 90 LEU A CA 1
ATOM 697 C C . LEU A 1 90 ? -18.820 -3.973 13.192 1.00 75.62 90 LEU A C 1
ATOM 699 O O . LEU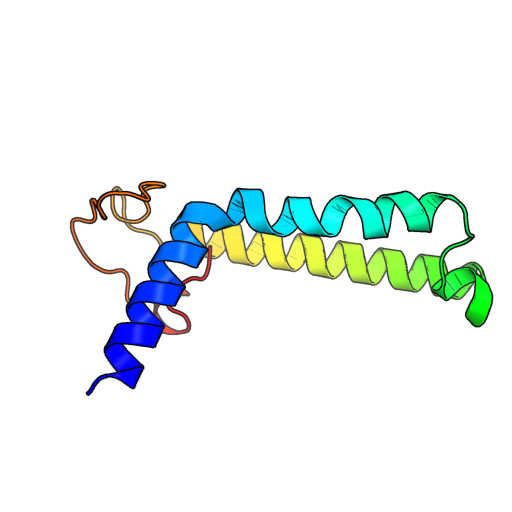 A 1 90 ? -19.902 -4.532 13.004 1.00 75.62 90 LEU A O 1
ATOM 703 N N . ASN A 1 91 ? -18.026 -3.595 12.190 1.00 76.88 91 ASN A N 1
ATOM 704 C CA . ASN A 1 91 ? -18.377 -3.798 10.785 1.00 76.88 91 ASN A CA 1
ATOM 705 C C . ASN A 1 91 ? -18.128 -5.247 10.381 1.00 76.88 91 ASN A C 1
ATOM 707 O O . ASN A 1 91 ? -17.011 -5.745 10.488 1.00 76.88 91 ASN A O 1
ATOM 711 N N . THR A 1 92 ? -19.178 -5.915 9.912 1.00 83.19 92 THR A N 1
ATOM 712 C CA . THR A 1 92 ? -19.138 -7.335 9.521 1.00 83.19 92 THR A CA 1
ATOM 713 C C . THR A 1 92 ? -19.748 -7.590 8.141 1.00 83.19 92 THR A C 1
ATOM 715 O O . THR A 1 92 ? -19.829 -8.733 7.706 1.00 83.19 92 THR A O 1
ATOM 718 N N . THR A 1 93 ? -20.151 -6.534 7.429 1.00 83.19 93 THR A N 1
ATOM 719 C CA . THR A 1 93 ? -20.815 -6.591 6.119 1.00 83.19 93 THR A CA 1
ATOM 720 C C . THR A 1 93 ? -19.932 -6.025 5.007 1.00 83.19 93 THR A C 1
ATOM 722 O O . THR A 1 93 ? -19.012 -5.242 5.255 1.00 83.19 93 THR A O 1
ATOM 725 N N . GLY A 1 94 ? -20.228 -6.381 3.754 1.00 85.25 94 GLY A N 1
ATOM 726 C CA . GLY A 1 94 ? -19.456 -5.919 2.597 1.00 85.25 94 GLY A CA 1
ATOM 727 C C . GLY A 1 94 ? -18.002 -6.385 2.667 1.00 85.25 94 GLY A C 1
ATOM 728 O O . GLY A 1 94 ? -17.724 -7.510 3.062 1.00 85.25 94 GLY A O 1
ATOM 72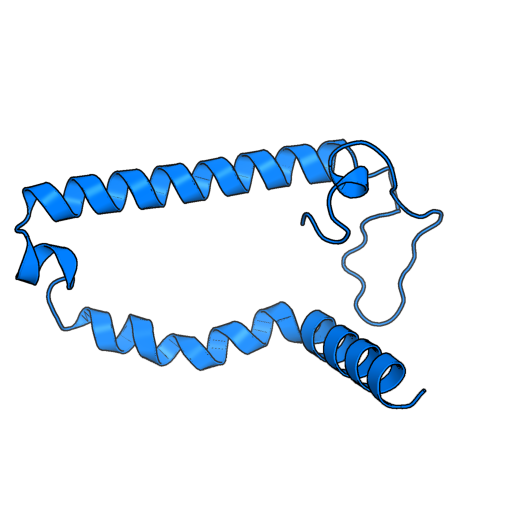9 N N . ILE A 1 95 ? -17.050 -5.510 2.340 1.00 86.69 95 ILE A N 1
ATOM 730 C CA . ILE A 1 95 ? -15.619 -5.865 2.364 1.00 86.69 95 ILE A CA 1
ATOM 731 C C . ILE A 1 95 ? -15.145 -6.292 3.768 1.00 86.69 95 ILE A C 1
ATOM 733 O O . ILE A 1 95 ? -14.273 -7.155 3.891 1.00 86.69 95 ILE A O 1
ATOM 737 N N . TYR A 1 96 ? -15.756 -5.760 4.831 1.00 85.19 96 TYR A N 1
ATOM 738 C CA . TYR A 1 96 ? -15.414 -6.125 6.209 1.00 85.19 96 TYR A CA 1
ATOM 739 C C . TYR A 1 96 ? -15.805 -7.563 6.585 1.00 85.19 96 TYR A C 1
ATOM 741 O O . TYR A 1 96 ? -15.293 -8.086 7.573 1.00 85.19 96 TYR A O 1
ATOM 749 N N . SER A 1 97 ? -16.663 -8.234 5.803 1.00 87.44 97 SER A N 1
ATOM 750 C CA . SER A 1 97 ? -16.953 -9.661 6.006 1.00 87.44 97 SER A CA 1
ATOM 751 C C . SER A 1 97 ? -15.808 -10.562 5.534 1.00 87.44 97 SER A C 1
ATOM 753 O O . SER A 1 97 ? -15.689 -11.695 5.992 1.00 87.44 97 SER A O 1
ATOM 755 N N . ALA A 1 98 ? -14.972 -10.074 4.611 1.00 89.56 98 ALA A N 1
ATOM 756 C CA . ALA A 1 98 ? -13.842 -10.815 4.059 1.00 89.56 98 ALA A CA 1
ATOM 757 C C . ALA A 1 98 ? -12.538 -10.544 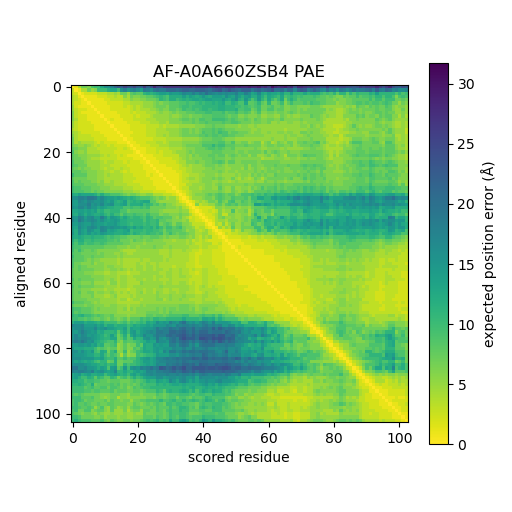4.825 1.00 89.56 98 ALA A C 1
ATOM 759 O O . ALA A 1 98 ? -11.747 -11.459 5.049 1.00 89.56 98 ALA A O 1
ATOM 760 N N . VAL A 1 99 ? -12.299 -9.294 5.242 1.00 86.50 99 VAL A N 1
ATOM 761 C CA . VAL A 1 99 ? -11.062 -8.892 5.927 1.00 86.50 99 VAL A CA 1
ATOM 762 C C . VAL A 1 99 ? -11.322 -7.860 7.024 1.00 86.50 99 VAL A C 1
ATOM 764 O O . VAL A 1 99 ? -12.149 -6.967 6.883 1.00 86.50 99 VAL A O 1
ATOM 767 N N . ARG A 1 100 ? -10.571 -7.958 8.130 1.00 80.88 100 ARG A N 1
ATOM 768 C CA . ARG A 1 100 ? -10.743 -7.110 9.326 1.00 80.88 100 ARG A CA 1
ATOM 769 C C . ARG A 1 100 ? -10.272 -5.660 9.157 1.00 80.88 100 ARG A C 1
ATOM 771 O O . ARG A 1 100 ? -10.800 -4.774 9.820 1.00 80.88 100 ARG A O 1
ATOM 778 N N . HIS A 1 101 ? -9.286 -5.418 8.292 1.00 80.50 101 HIS A N 1
ATOM 779 C CA . HIS A 1 101 ? -8.681 -4.096 8.074 1.00 80.50 101 HIS A CA 1
ATOM 780 C C . HIS A 1 101 ? -8.535 -3.790 6.574 1.00 80.50 101 HIS A C 1
ATOM 782 O O . HIS A 1 101 ? -7.428 -3.843 6.046 1.00 80.50 101 HIS A O 1
ATOM 788 N N . PRO A 1 102 ? -9.640 -3.514 5.863 1.00 83.06 102 PRO A N 1
ATOM 789 C CA . PRO A 1 102 ? -9.598 -3.182 4.438 1.00 83.06 102 PRO A CA 1
ATOM 790 C C . PRO A 1 102 ? -9.147 -1.741 4.122 1.00 83.06 102 PRO A C 1
ATOM 792 O O . PRO A 1 102 ? -9.048 -1.390 2.948 1.00 83.06 102 PRO A O 1
ATOM 795 N N . LEU A 1 103 ? -8.913 -0.907 5.146 1.00 78.94 103 LEU A N 1
ATOM 796 C CA . LEU A 1 103 ? -8.555 0.519 5.061 1.00 78.94 103 LEU A CA 1
ATOM 797 C C . LEU A 1 103 ? -7.118 0.802 5.497 1.00 78.94 103 LEU A C 1
ATOM 799 O O . LEU A 1 103 ? -6.534 1.762 4.928 1.00 78.94 103 LEU A O 1
#

pLDDT: mean 84.14, std 9.28, range [59.28, 97.75]

Sequence (103 aa):
MKLREDLSRQGEWLFRHRSYLPLILLPVPIASLREPPFVERLLGVGAERGYELVCIAISFFGLVVRCCAIGHAPAGTSGRNTKQQETAALNTTGIYSAVRHPL

Secondary structure (DSSP, 8-state):
-HHHHHHHHHHHHHHHHTTTGGGGGTHHHHHHTTS--HHHHHH-HHHHHHHHHHHHHHHHHHHHHHHHHHHHSPTTSS---SSS---SS---SGGGGT-S---

Foldseek 3Di:
DVVVVVVVVVVLVCLLCVPPVVVVVVVVVVVVVVDDDPQCVPPNPVRVVVVVVVVVVVVVVLVVLVVQVVVQDPPQQDDSDSPDRRHPDQRCDDPCVVPVDSD

Mean predicted aligned error: 7.56 Å